Protein AF-A0A4Q6CL78-F1 (afdb_monomer_lite)

Secondary structure (DSSP, 8-state):
-HHHHHHHHHSS-BS---SS-TTSPP--SSSPPPBS-HHHHHHHHHHHHHHHHHHHHHHT-

pLDDT: mean 88.93, std 11.94, range [48.44, 97.56]

Structure (mmCIF, N/CA/C/O backbone):
data_AF-A0A4Q6CL78-F1
#
_entry.id   AF-A0A4Q6CL78-F1
#
loop_
_atom_site.group_PDB
_atom_site.id
_atom_site.type_symbol
_atom_site.label_atom_id
_atom_site.label_alt_id
_atom_site.label_comp_id
_atom_site.label_asym_id
_atom_site.label_entity_id
_atom_site.label_seq_id
_atom_site.pdbx_PDB_ins_code
_atom_site.Cartn_x
_atom_site.Cartn_y
_atom_site.Cartn_z
_atom_site.occupancy
_atom_site.B_iso_or_equiv
_atom_site.auth_seq_id
_atom_site.auth_comp_id
_atom_site.auth_asym_id
_atom_site.auth_atom_id
_atom_site.pdbx_PDB_model_num
ATOM 1 N N . ALA A 1 1 ? -10.936 -0.842 -1.321 1.00 88.25 1 ALA A N 1
ATOM 2 C CA . ALA A 1 1 ? -9.962 -0.170 -2.219 1.00 88.25 1 ALA A CA 1
ATOM 3 C C . ALA A 1 1 ? -8.737 -1.072 -2.446 1.00 88.25 1 ALA A C 1
ATOM 5 O O . ALA A 1 1 ? -8.665 -2.111 -1.799 1.00 88.25 1 ALA A O 1
ATOM 6 N N . LEU A 1 2 ? -7.828 -0.758 -3.387 1.00 94.56 2 LEU A N 1
ATOM 7 C CA . LEU A 1 2 ? -6.659 -1.611 -3.701 1.00 94.56 2 LEU A CA 1
ATOM 8 C C . LEU A 1 2 ? -5.765 -1.837 -2.471 1.00 94.56 2 LEU A C 1
ATOM 10 O O . LEU A 1 2 ? -5.477 -2.975 -2.119 1.00 94.56 2 LEU A O 1
ATOM 14 N N . ASN A 1 3 ? -5.412 -0.759 -1.776 1.00 94.88 3 ASN A N 1
ATOM 15 C CA . ASN A 1 3 ? -4.642 -0.789 -0.534 1.00 94.88 3 ASN A CA 1
ATOM 16 C C . ASN A 1 3 ? -5.279 -1.673 0.556 1.00 94.88 3 ASN A C 1
ATOM 18 O O . ASN A 1 3 ? -4.582 -2.447 1.198 1.00 94.88 3 ASN A O 1
ATOM 22 N N . GLU A 1 4 ? -6.605 -1.617 0.731 1.00 96.31 4 GLU A N 1
ATOM 23 C CA . GLU A 1 4 ? -7.319 -2.490 1.676 1.00 96.31 4 GLU A CA 1
ATOM 24 C C . GLU A 1 4 ? -7.208 -3.967 1.261 1.00 96.31 4 GLU A C 1
ATOM 26 O O . GLU A 1 4 ? -6.972 -4.810 2.116 1.00 96.31 4 GLU A O 1
ATOM 31 N N . LYS A 1 5 ? -7.325 -4.295 -0.035 1.00 95.56 5 LYS A N 1
ATOM 32 C CA . LYS A 1 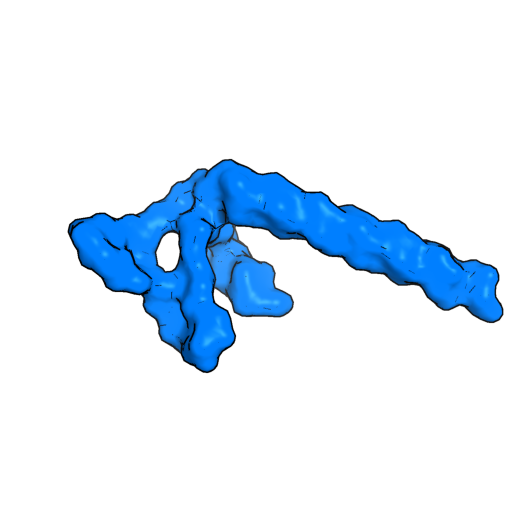5 ? -7.166 -5.680 -0.521 1.00 95.56 5 LYS A CA 1
ATOM 33 C C . LYS A 1 5 ? -5.759 -6.216 -0.263 1.00 95.56 5 LYS A C 1
ATOM 35 O O . LYS A 1 5 ? -5.620 -7.341 0.201 1.00 95.56 5 LYS A O 1
ATOM 40 N N . VAL A 1 6 ? -4.736 -5.409 -0.545 1.00 94.88 6 VAL A N 1
ATOM 41 C CA . VAL A 1 6 ? -3.339 -5.782 -0.282 1.00 94.88 6 VAL A CA 1
ATOM 42 C C . VAL A 1 6 ? -3.124 -5.985 1.212 1.00 94.88 6 VAL A C 1
ATOM 44 O O . VAL A 1 6 ? -2.624 -7.033 1.598 1.00 94.88 6 VAL A O 1
ATOM 47 N N . TYR A 1 7 ? -3.593 -5.058 2.051 1.00 96.00 7 TYR A N 1
ATOM 48 C CA . TYR A 1 7 ? -3.492 -5.193 3.502 1.00 96.00 7 TYR A CA 1
ATOM 49 C C . TY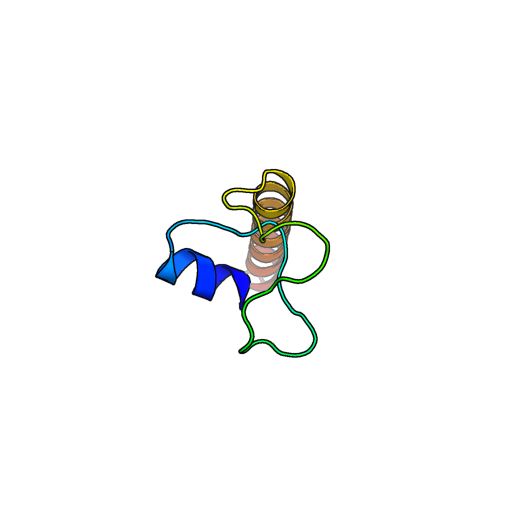R A 1 7 ? -4.164 -6.469 4.026 1.00 96.00 7 TYR A C 1
ATOM 51 O O . TYR A 1 7 ? -3.583 -7.159 4.855 1.00 96.00 7 TYR A O 1
ATOM 59 N N . GLN A 1 8 ? -5.347 -6.830 3.517 1.00 97.00 8 GLN A N 1
ATOM 60 C CA . GLN A 1 8 ? -6.020 -8.078 3.906 1.00 97.00 8 GLN A CA 1
ATOM 61 C C . GLN A 1 8 ? -5.242 -9.332 3.487 1.00 97.00 8 GLN A C 1
ATOM 63 O O . GLN A 1 8 ? -5.266 -10.332 4.196 1.00 97.00 8 GLN A O 1
ATOM 68 N N . ALA A 1 9 ? -4.549 -9.290 2.347 1.00 94.81 9 ALA A N 1
ATOM 69 C CA . ALA A 1 9 ? -3.770 -10.423 1.857 1.00 94.81 9 ALA A CA 1
ATOM 70 C C . ALA A 1 9 ? -2.408 -10.570 2.556 1.00 94.81 9 ALA A C 1
ATOM 72 O O . ALA A 1 9 ? -1.899 -11.681 2.666 1.00 94.81 9 ALA A O 1
ATOM 73 N N . THR A 1 10 ? -1.794 -9.466 2.989 1.00 94.38 10 THR A N 1
ATOM 74 C CA . THR A 1 10 ? -0.388 -9.453 3.429 1.00 94.38 10 THR A CA 1
ATOM 75 C C . THR A 1 10 ? -0.187 -9.048 4.889 1.00 94.38 10 THR A C 1
ATOM 77 O O . THR A 1 10 ? 0.901 -9.247 5.421 1.00 94.38 10 THR A O 1
ATOM 80 N N . GLY A 1 11 ? -1.189 -8.442 5.532 1.00 96.06 11 GLY A N 1
ATOM 81 C CA . GLY A 1 11 ? -1.084 -7.842 6.867 1.00 96.06 11 GLY A CA 1
ATOM 82 C C . GLY A 1 11 ? -0.333 -6.505 6.906 1.00 96.06 11 GLY A C 1
ATOM 83 O O . GLY A 1 11 ? -0.079 -5.975 7.988 1.00 96.06 11 GLY A O 1
ATOM 84 N N . LYS A 1 12 ? 0.035 -5.943 5.747 1.00 95.06 12 LYS A N 1
ATOM 85 C CA . LYS A 1 12 ? 0.890 -4.752 5.637 1.00 95.06 12 LYS A CA 1
ATOM 86 C C . LYS A 1 12 ? 0.451 -3.825 4.507 1.00 95.06 12 LYS A C 1
ATOM 88 O O . LYS A 1 12 ? -0.049 -4.254 3.470 1.00 95.06 12 LYS A O 1
ATOM 93 N N . MET A 1 13 ? 0.643 -2.526 4.721 1.00 96.38 13 MET A N 1
ATOM 94 C CA . MET A 1 13 ? 0.533 -1.520 3.664 1.00 96.38 13 MET A CA 1
ATOM 95 C C . MET A 1 13 ? 1.899 -1.341 2.999 1.00 96.38 13 MET A C 1
ATOM 97 O O . MET A 1 13 ? 2.922 -1.367 3.684 1.00 96.38 13 MET A O 1
ATOM 101 N N . MET A 1 14 ? 1.904 -1.125 1.687 1.00 96.06 14 MET A N 1
ATOM 102 C CA . MET A 1 14 ? 3.126 -0.933 0.898 1.00 96.06 14 MET A CA 1
ATOM 103 C C . MET A 1 14 ? 3.535 0.547 0.826 1.00 96.06 14 MET A C 1
ATOM 105 O O . MET A 1 14 ? 2.707 1.440 1.030 1.00 96.06 14 MET A O 1
ATOM 109 N N . GLU A 1 15 ? 4.794 0.818 0.480 1.00 97.06 15 GLU A N 1
ATOM 110 C CA . GLU A 1 15 ? 5.293 2.166 0.155 1.00 97.06 15 GLU A CA 1
ATOM 111 C C . GLU A 1 15 ? 4.481 2.814 -0.981 1.00 97.06 15 GLU A C 1
ATOM 113 O O . GLU A 1 15 ? 4.117 3.985 -0.891 1.00 97.06 15 GLU A O 1
ATOM 118 N N . LYS A 1 16 ? 4.140 2.049 -2.027 1.00 95.56 16 LYS A N 1
ATOM 119 C CA . LYS A 1 16 ? 3.406 2.544 -3.207 1.00 95.56 16 LYS A CA 1
ATOM 120 C C . LYS A 1 16 ? 2.491 1.497 -3.845 1.00 95.56 16 LYS A C 1
ATOM 122 O O . LYS A 1 16 ? 2.693 0.294 -3.665 1.00 95.56 16 LYS A O 1
ATOM 127 N N . TYR A 1 17 ? 1.501 1.993 -4.597 1.00 95.94 17 TYR A N 1
ATOM 128 C CA . TYR A 1 17 ? 0.491 1.228 -5.342 1.00 95.94 17 TYR A CA 1
ATOM 129 C C . TYR A 1 17 ? 0.381 1.722 -6.791 1.00 95.94 17 TYR A C 1
ATOM 131 O O . TYR A 1 17 ? 0.572 2.909 -7.058 1.00 95.94 17 TYR A O 1
ATOM 139 N N . ASP A 1 18 ? 0.059 0.816 -7.717 1.00 95.00 18 ASP A N 1
ATOM 140 C CA . ASP A 1 18 ? -0.080 1.117 -9.135 1.00 95.00 18 ASP A CA 1
ATOM 141 C C . ASP A 1 18 ? -1.502 1.619 -9.340 1.00 95.00 18 ASP A C 1
ATOM 143 O O . ASP A 1 18 ? -2.474 0.941 -9.005 1.00 95.00 18 ASP A O 1
ATOM 147 N N . VAL A 1 19 ? -1.614 2.859 -9.802 1.00 94.38 19 VAL A N 1
ATOM 148 C CA . VAL A 1 19 ? -2.899 3.534 -10.006 1.00 94.38 19 VAL A CA 1
ATOM 149 C C . VAL A 1 19 ? -3.373 3.451 -11.455 1.00 94.38 19 VAL A C 1
ATOM 151 O O . VAL A 1 19 ? -4.503 3.842 -11.736 1.00 94.38 19 VAL A O 1
ATOM 154 N N . ILE A 1 20 ? -2.531 2.940 -12.360 1.00 95.12 20 ILE A N 1
ATOM 155 C CA . ILE A 1 20 ? -2.851 2.729 -13.773 1.00 95.12 20 ILE A CA 1
ATOM 156 C C . ILE A 1 20 ? -3.394 1.309 -13.955 1.00 95.12 20 ILE A C 1
ATOM 158 O O . ILE A 1 20 ? -4.471 1.134 -14.521 1.00 95.12 20 ILE A O 1
ATOM 162 N N . ASP A 1 21 ? -2.693 0.302 -13.425 1.00 94.56 21 ASP A N 1
ATOM 163 C CA . ASP A 1 21 ? -3.131 -1.096 -13.433 1.00 94.56 21 ASP A CA 1
ATOM 164 C C . ASP A 1 21 ? -3.271 -1.652 -12.010 1.00 94.56 21 ASP A C 1
ATOM 166 O O . ASP A 1 21 ? -2.318 -2.111 -11.381 1.00 94.56 21 ASP A O 1
ATOM 170 N N . LEU A 1 22 ?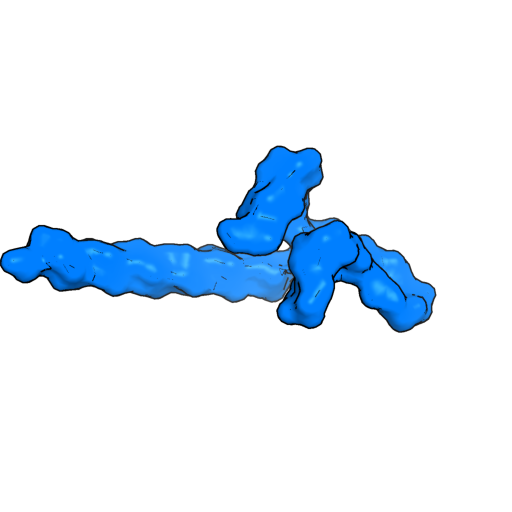 -4.514 -1.690 -11.524 1.00 92.94 22 LEU A N 1
ATOM 171 C CA . LEU A 1 22 ? -4.844 -2.142 -10.170 1.00 92.94 22 LEU A CA 1
ATOM 172 C C . LEU A 1 22 ? -4.616 -3.646 -9.932 1.00 92.94 22 LEU A C 1
ATOM 174 O O . LEU A 1 22 ? -4.775 -4.105 -8.799 1.00 92.94 22 LEU A O 1
ATOM 178 N N . LYS A 1 23 ? -4.326 -4.437 -10.973 1.00 91.56 23 LYS A N 1
ATOM 179 C CA . LYS A 1 23 ? -4.004 -5.867 -10.836 1.00 91.56 23 LYS A CA 1
ATOM 180 C C . LYS A 1 23 ? -2.510 -6.101 -10.640 1.00 91.56 23 LYS A C 1
ATOM 182 O O . LYS A 1 23 ? -2.121 -7.190 -10.217 1.00 91.56 23 LYS A O 1
ATOM 187 N N . LYS A 1 24 ? -1.679 -5.107 -10.951 1.00 90.75 24 LYS A N 1
ATOM 188 C CA . LYS A 1 24 ? -0.229 -5.218 -10.893 1.00 90.75 24 LYS A CA 1
ATOM 189 C C . LYS A 1 24 ? 0.282 -4.880 -9.494 1.00 90.75 24 LYS A C 1
ATOM 191 O O . LYS A 1 24 ? -0.121 -3.897 -8.875 1.00 90.75 24 LYS A O 1
ATOM 196 N N . MET A 1 25 ? 1.214 -5.693 -8.998 1.00 85.81 25 MET A N 1
ATOM 197 C CA . MET A 1 25 ? 2.008 -5.325 -7.826 1.00 85.81 25 MET A CA 1
ATOM 198 C C . MET A 1 25 ? 2.907 -4.141 -8.184 1.00 85.81 25 MET A C 1
ATOM 200 O O . MET A 1 25 ? 3.610 -4.172 -9.196 1.00 85.81 25 MET A O 1
ATOM 204 N N . SER A 1 26 ? 2.926 -3.111 -7.344 1.00 87.69 26 SER A N 1
ATOM 205 C CA . SER A 1 26 ? 3.849 -1.998 -7.544 1.00 87.69 26 SER A CA 1
ATOM 206 C C . SER A 1 26 ? 5.298 -2.400 -7.368 1.00 87.69 26 SER A C 1
ATOM 208 O O . SER A 1 26 ? 5.652 -3.129 -6.443 1.00 87.69 26 SER A O 1
ATOM 210 N N . GLY A 1 27 ? 6.134 -1.820 -8.217 1.00 87.12 27 GLY A N 1
ATOM 211 C CA . GLY A 1 27 ? 7.581 -1.941 -8.195 1.00 87.12 27 GLY A CA 1
ATOM 212 C C . GLY A 1 27 ? 8.196 -0.960 -9.191 1.00 87.12 27 GLY A C 1
ATOM 213 O O . GLY A 1 27 ? 7.532 -0.016 -9.621 1.00 87.12 27 GLY A O 1
ATOM 214 N N . GLY A 1 28 ? 9.445 -1.211 -9.576 1.00 87.56 28 GLY A N 1
ATOM 215 C CA . GLY A 1 28 ? 10.221 -0.329 -10.448 1.00 87.56 28 GLY A CA 1
ATOM 216 C C . GLY A 1 28 ? 11.113 0.641 -9.670 1.00 87.56 28 GLY A C 1
ATOM 217 O O . GLY A 1 28 ? 10.957 0.818 -8.462 1.00 87.56 28 GLY A O 1
ATOM 218 N N . GLY A 1 29 ? 12.056 1.259 -10.383 1.00 88.19 29 GLY A N 1
ATOM 219 C CA . GLY A 1 29 ? 13.183 1.968 -9.777 1.00 88.19 29 GLY A CA 1
ATOM 220 C C . GLY A 1 29 ? 14.314 1.014 -9.383 1.00 88.19 29 GLY A C 1
ATOM 221 O O . GLY A 1 29 ? 14.344 -0.136 -9.816 1.00 88.19 29 GLY A O 1
ATOM 222 N N . GLU A 1 30 ? 15.249 1.506 -8.576 1.00 93.81 30 GLU A N 1
ATOM 223 C CA . GLU A 1 30 ? 16.461 0.765 -8.194 1.00 93.81 30 GLU A CA 1
ATOM 224 C C . GLU A 1 30 ? 16.223 -0.269 -7.084 1.00 93.81 30 GLU A C 1
ATOM 226 O O . GLU A 1 30 ? 16.972 -1.238 -6.979 1.00 93.81 30 GLU A O 1
ATOM 231 N N . TYR A 1 31 ? 15.171 -0.093 -6.274 1.00 93.12 31 TYR A N 1
ATOM 232 C CA . TYR A 1 31 ? 14.931 -0.903 -5.079 1.00 93.12 31 TYR A CA 1
ATOM 233 C C . TYR A 1 31 ? 13.530 -1.523 -5.054 1.00 93.12 31 TYR A C 1
ATOM 235 O O . TYR A 1 31 ? 12.573 -0.920 -5.554 1.00 93.12 31 TYR A O 1
ATOM 243 N N . PRO A 1 32 ? 13.380 -2.713 -4.438 1.00 93.12 32 PRO A N 1
ATOM 244 C CA . PRO A 1 32 ? 12.077 -3.327 -4.226 1.00 93.12 32 PRO A CA 1
ATOM 245 C C . PRO A 1 32 ? 11.127 -2.423 -3.437 1.00 93.12 32 PRO A C 1
ATOM 247 O O . PRO A 1 32 ? 11.549 -1.634 -2.591 1.00 93.12 32 PRO A O 1
ATOM 250 N N . ASN A 1 33 ? 9.830 -2.596 -3.684 1.00 93.75 33 ASN A N 1
ATOM 251 C CA .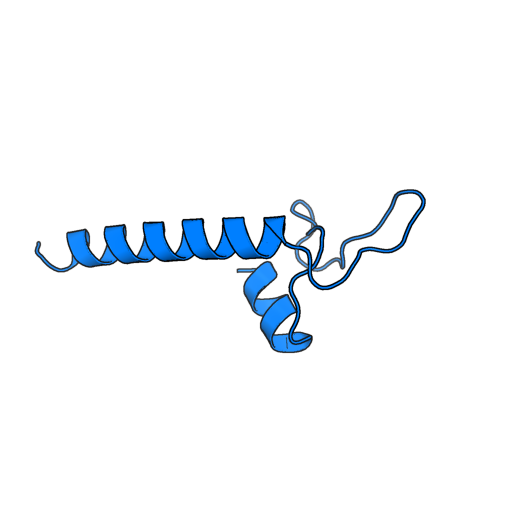 ASN A 1 33 ? 8.775 -1.933 -2.925 1.00 93.75 33 ASN A CA 1
ATOM 252 C C . ASN A 1 33 ? 8.833 -2.364 -1.452 1.00 93.75 33 ASN A C 1
ATOM 254 O O . ASN A 1 33 ? 8.949 -3.557 -1.166 1.00 93.75 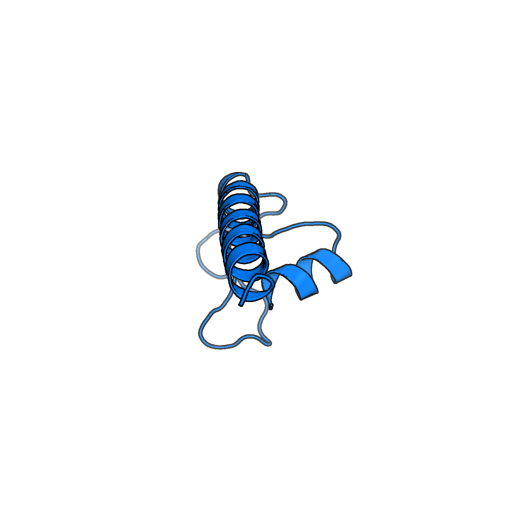33 ASN A O 1
ATOM 258 N N . GLN A 1 34 ? 8.762 -1.398 -0.539 1.00 95.38 34 GLN A N 1
ATOM 259 C CA . GLN A 1 34 ? 8.967 -1.641 0.887 1.00 95.38 34 GLN A CA 1
ATOM 260 C C . GLN A 1 34 ? 7.660 -1.898 1.641 1.00 95.38 34 GLN A C 1
ATOM 262 O O . GLN A 1 34 ? 6.586 -1.392 1.296 1.00 95.38 34 GLN A O 1
ATOM 267 N N . ASP A 1 35 ? 7.789 -2.674 2.712 1.00 94.31 35 ASP A N 1
ATOM 268 C CA . ASP A 1 35 ? 6.715 -3.025 3.628 1.00 94.31 35 ASP A CA 1
ATOM 269 C C . ASP A 1 35 ? 6.566 -1.977 4.733 1.00 94.31 35 ASP A C 1
ATOM 271 O O . ASP A 1 35 ? 7.555 -1.474 5.260 1.00 94.31 35 ASP A O 1
ATOM 275 N N . GLY A 1 36 ? 5.333 -1.703 5.161 1.00 86.38 36 GLY A N 1
ATOM 276 C CA . GLY A 1 36 ? 5.088 -0.970 6.404 1.00 86.38 36 GLY A CA 1
ATOM 277 C C . GLY A 1 36 ? 5.548 0.486 6.353 1.00 86.38 36 GLY A C 1
ATOM 278 O O . GLY A 1 36 ? 6.316 0.933 7.200 1.00 86.38 36 GLY A O 1
ATOM 279 N N . PHE A 1 37 ? 5.050 1.249 5.377 1.00 95.75 37 PHE A N 1
ATOM 280 C CA . PHE A 1 37 ? 5.463 2.637 5.172 1.00 95.75 37 PHE A CA 1
ATOM 281 C C . PHE A 1 37 ? 4.600 3.637 5.964 1.00 95.75 37 PHE A C 1
ATOM 283 O O . PHE A 1 37 ? 3.378 3.712 5.792 1.00 95.75 37 PHE A O 1
ATOM 290 N N . GLY A 1 38 ? 5.236 4.433 6.832 1.00 96.00 38 GLY A N 1
ATOM 291 C CA . GLY A 1 38 ? 4.550 5.309 7.791 1.00 96.00 38 GLY A CA 1
ATOM 292 C C . GLY A 1 38 ? 3.596 6.322 7.151 1.00 96.00 38 GLY A C 1
ATOM 293 O O . GLY A 1 38 ? 2.472 6.492 7.625 1.00 96.00 38 GLY A O 1
ATOM 294 N N . TRP A 1 39 ? 3.995 6.947 6.038 1.00 97.31 39 TRP A N 1
ATOM 295 C CA . TRP A 1 39 ? 3.146 7.919 5.338 1.00 97.31 39 TRP A CA 1
ATOM 296 C C . TRP A 1 39 ? 1.897 7.271 4.738 1.00 97.31 39 TRP A C 1
ATOM 298 O O . TRP A 1 39 ? 0.804 7.814 4.888 1.00 97.31 39 TRP A O 1
ATOM 308 N N . THR A 1 40 ? 2.023 6.080 4.144 1.00 97.31 40 THR A N 1
ATOM 309 C CA . THR A 1 40 ? 0.877 5.326 3.613 1.00 97.31 40 THR A CA 1
ATOM 310 C C . THR A 1 40 ? -0.141 5.036 4.713 1.00 97.31 40 THR A C 1
ATOM 312 O O . THR A 1 40 ? -1.338 5.266 4.532 1.00 97.31 40 THR A O 1
ATOM 315 N N . ASN A 1 41 ? 0.331 4.584 5.877 1.00 96.94 41 ASN A N 1
ATOM 316 C CA . ASN A 1 41 ? -0.525 4.304 7.029 1.00 96.94 41 ASN A CA 1
ATOM 317 C C . ASN A 1 41 ? -1.218 5.570 7.552 1.00 96.94 41 ASN A C 1
ATOM 319 O O . ASN A 1 41 ? -2.426 5.557 7.791 1.00 96.94 41 ASN A O 1
ATOM 323 N N . GLY A 1 42 ? -0.469 6.665 7.708 1.00 97.56 42 GLY A N 1
ATOM 324 C CA . GLY A 1 42 ? -0.997 7.934 8.211 1.00 97.56 42 GLY A CA 1
ATOM 325 C C . GLY A 1 42 ? -2.060 8.534 7.289 1.00 97.56 42 GLY A C 1
ATOM 326 O O . GLY A 1 42 ? -3.162 8.853 7.736 1.00 97.56 42 GLY A O 1
ATOM 327 N N . VAL A 1 43 ? -1.771 8.616 5.986 1.00 97.19 43 VAL A N 1
ATOM 328 C CA . VAL A 1 43 ? -2.718 9.133 4.985 1.00 97.19 43 VAL A CA 1
ATOM 329 C C . VAL A 1 43 ? -3.959 8.245 4.894 1.00 97.19 43 VAL A C 1
ATOM 331 O O . VAL A 1 43 ? -5.076 8.760 4.831 1.00 97.19 43 VAL A O 1
ATOM 334 N N . TYR A 1 44 ? -3.800 6.918 4.945 1.00 96.62 44 TYR A N 1
ATOM 335 C CA . TYR A 1 44 ? -4.940 6.003 4.964 1.00 96.62 44 TYR A CA 1
ATOM 336 C C . TYR A 1 44 ? -5.874 6.271 6.151 1.00 96.62 44 TYR A C 1
ATOM 338 O O . TYR A 1 44 ? -7.086 6.388 5.951 1.00 96.62 44 TYR A O 1
ATOM 346 N N . GLN A 1 45 ? -5.329 6.414 7.364 1.00 96.81 45 GLN A N 1
ATOM 347 C CA . GLN A 1 45 ? -6.126 6.714 8.556 1.00 96.81 45 GLN A CA 1
ATOM 348 C C . GLN A 1 45 ? -6.838 8.063 8.441 1.00 96.81 45 GLN A C 1
ATOM 350 O O . GLN A 1 45 ? -8.045 8.133 8.677 1.00 96.81 45 GLN A O 1
ATOM 355 N N . ALA A 1 46 ? -6.133 9.111 8.006 1.00 96.44 46 ALA A N 1
ATOM 356 C CA . ALA A 1 46 ? -6.727 10.430 7.805 1.00 96.44 46 ALA A CA 1
ATOM 357 C C . ALA A 1 46 ? -7.918 10.366 6.831 1.00 96.44 46 ALA A C 1
ATOM 359 O O . ALA A 1 46 ? -9.022 10.790 7.170 1.00 96.44 46 ALA A O 1
ATOM 360 N N . LEU A 1 47 ? -7.738 9.738 5.663 1.00 95.12 47 LEU A N 1
ATOM 361 C CA . LEU A 1 47 ? -8.799 9.594 4.662 1.00 95.12 47 LEU A CA 1
ATOM 362 C C . LEU A 1 47 ? -9.971 8.734 5.154 1.00 95.12 47 LEU A C 1
ATOM 364 O O . LEU A 1 47 ? -11.127 9.021 4.826 1.00 95.12 47 LEU A O 1
ATOM 368 N N . LYS A 1 48 ? -9.707 7.672 5.927 1.00 93.25 48 LYS A N 1
ATOM 369 C CA . LYS A 1 48 ? -10.759 6.822 6.502 1.00 93.25 48 LYS A CA 1
ATOM 370 C C . LYS A 1 48 ? -11.597 7.598 7.518 1.00 93.25 48 LYS A C 1
ATOM 372 O O . LYS A 1 48 ? -12.825 7.536 7.453 1.00 93.25 48 LYS A O 1
ATOM 377 N N . ASN A 1 49 ? -10.944 8.368 8.384 1.00 92.50 49 ASN A N 1
ATOM 378 C CA . ASN A 1 49 ? -11.597 9.195 9.395 1.00 92.50 49 ASN A CA 1
ATOM 379 C C . ASN A 1 49 ? -12.438 10.303 8.751 1.00 92.50 49 ASN A C 1
ATOM 381 O O . ASN A 1 49 ? -13.606 10.469 9.105 1.00 92.50 49 ASN A O 1
ATOM 385 N N . SER A 1 50 ? -11.906 10.990 7.733 1.00 90.00 50 SER A N 1
ATOM 386 C CA . SER A 1 50 ? -12.663 11.991 6.971 1.00 90.00 50 SER A CA 1
ATOM 387 C C . SER A 1 50 ? -13.912 11.391 6.321 1.00 90.00 50 SER A C 1
ATOM 389 O O . SER A 1 50 ? -14.998 11.954 6.437 1.00 90.00 50 SER A O 1
ATOM 391 N N . LYS A 1 51 ? -13.804 10.209 5.695 1.00 79.31 51 LYS A N 1
ATOM 392 C CA . LYS A 1 51 ? -14.967 9.510 5.118 1.00 79.31 51 LYS A CA 1
ATOM 393 C C . LYS A 1 51 ? -15.997 9.102 6.171 1.00 79.31 51 LYS A C 1
ATOM 395 O O . LYS A 1 51 ? -17.190 9.142 5.887 1.00 79.31 51 LYS A O 1
ATOM 400 N N . SER A 1 52 ? -15.559 8.698 7.363 1.00 80.75 52 SER A N 1
ATOM 401 C CA . SER A 1 52 ? -16.465 8.354 8.464 1.00 80.75 52 SER A CA 1
ATOM 402 C C . SER A 1 52 ? -17.254 9.572 8.949 1.00 80.75 52 SER A C 1
ATOM 404 O O . SER A 1 52 ? -18.462 9.475 9.144 1.00 80.75 52 SER A O 1
ATOM 406 N N . SER A 1 53 ? -16.590 10.725 9.077 1.00 76.56 53 SER A N 1
ATOM 407 C CA . SER A 1 53 ? -17.233 11.990 9.456 1.00 76.56 53 SER A CA 1
ATOM 408 C C . SER A 1 53 ? -18.299 12.416 8.436 1.00 76.56 53 SER A C 1
ATOM 410 O O . SER A 1 53 ? -19.424 12.744 8.804 1.00 76.56 53 SER A O 1
ATOM 412 N N . LEU A 1 54 ? -17.998 12.286 7.138 1.00 71.50 54 LEU A N 1
ATOM 413 C CA . LEU A 1 54 ? -18.958 12.578 6.067 1.00 71.50 54 LEU A CA 1
ATOM 414 C C . LEU A 1 54 ? -20.178 11.645 6.088 1.00 71.50 54 LEU A C 1
ATOM 416 O O . LEU A 1 54 ? -21.302 12.105 5.909 1.00 71.50 54 LEU A O 1
ATOM 420 N N . LYS A 1 55 ? -19.983 10.348 6.366 1.00 72.75 55 LYS A N 1
ATOM 421 C CA . LYS A 1 55 ? -21.104 9.407 6.516 1.00 72.75 55 LYS A CA 1
ATOM 422 C C . LYS A 1 55 ? -21.995 9.755 7.705 1.00 72.75 55 LYS A C 1
ATOM 424 O O . LYS A 1 55 ? -23.208 9.654 7.583 1.00 72.75 55 LYS A O 1
ATOM 429 N N . HIS A 1 56 ? -21.418 10.177 8.830 1.00 60.50 56 HIS A N 1
ATOM 430 C CA . HIS A 1 56 ? -22.197 10.579 10.003 1.00 60.50 56 HIS A CA 1
ATOM 431 C C . HIS A 1 56 ? -23.080 11.806 9.719 1.00 60.50 56 HIS A C 1
ATOM 433 O O . HIS A 1 56 ? -24.221 11.857 10.165 1.00 60.50 56 HIS A O 1
ATOM 439 N N . LEU A 1 57 ? -22.597 12.745 8.900 1.00 64.75 57 LEU A N 1
ATOM 440 C CA . LEU A 1 57 ? -23.368 13.916 8.469 1.00 64.75 57 LEU A CA 1
ATOM 441 C C . LEU A 1 57 ? -24.514 13.573 7.500 1.00 64.75 57 LEU A C 1
ATOM 443 O O . LEU A 1 57 ? -25.502 14.297 7.459 1.00 64.75 57 LEU A O 1
ATOM 447 N N . GLN A 1 58 ? -24.411 12.476 6.741 1.00 60.91 58 GLN A N 1
ATOM 448 C CA . GLN A 1 58 ? -25.465 12.024 5.819 1.00 60.91 58 GLN A CA 1
ATOM 449 C C . GLN A 1 58 ? -26.542 11.146 6.472 1.00 60.91 58 GLN A C 1
ATOM 451 O O . GLN A 1 58 ? -27.577 10.937 5.856 1.00 60.91 58 GLN A O 1
ATOM 456 N N . ILE A 1 59 ? -26.318 10.624 7.681 1.00 59.28 59 ILE A N 1
ATOM 457 C CA . ILE A 1 59 ? -27.298 9.779 8.397 1.00 59.28 59 ILE A CA 1
ATOM 458 C C . ILE A 1 59 ? -28.288 10.630 9.220 1.00 59.28 59 ILE A C 1
ATOM 460 O O . ILE A 1 59 ? -29.325 10.132 9.642 1.00 59.28 59 ILE A O 1
ATOM 464 N N . ASN A 1 60 ? -27.994 11.920 9.413 1.00 52.12 60 ASN A N 1
ATOM 465 C CA . ASN A 1 60 ? -28.859 12.875 10.116 1.00 52.12 60 ASN A CA 1
ATOM 466 C C . ASN A 1 60 ? -29.652 13.795 9.156 1.00 52.12 60 ASN A C 1
ATOM 468 O O . ASN A 1 60 ? -30.060 14.885 9.558 1.00 52.12 60 ASN A O 1
ATOM 472 N N . GLN A 1 61 ? -29.836 13.376 7.899 1.00 48.44 61 GLN A N 1
ATOM 473 C CA . GLN A 1 61 ? -30.855 13.888 6.969 1.00 48.44 61 GLN A CA 1
ATOM 474 C C . GLN A 1 61 ? -31.878 12.784 6.717 1.00 48.44 61 GLN A C 1
ATOM 476 O O . GLN A 1 61 ? -33.071 13.127 6.581 1.00 48.44 61 GLN A O 1
#

Sequence (61 aa):
ALNEKVYQATGKMMEKYDVIDLKKMSGGGEYPNQDGFGWTNGVYQALKNSKSSLKHLQINQ

Foldseek 3Di:
DLQVVVCVVPVWGWPDADPPDSVDDDDDDDDGIDTHDPVRVVVVVVVVVVVVVVVVVVVVD

Radius of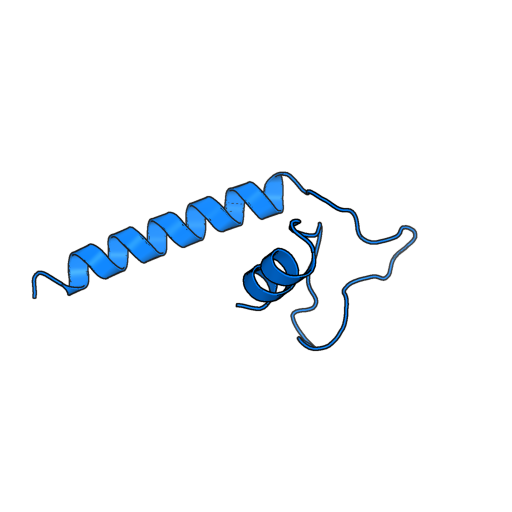 gyration: 14.41 Å; chains: 1; bounding box: 47×24×24 Å